Protein AF-A0A8J8GE44-F1 (afdb_monomer_lite)

Structure (mmCIF, N/CA/C/O backbone):
data_AF-A0A8J8GE44-F1
#
_entry.id   AF-A0A8J8GE44-F1
#
loop_
_atom_site.group_PDB
_atom_site.id
_atom_site.type_symbol
_atom_site.label_atom_id
_atom_site.label_alt_id
_atom_site.label_comp_id
_atom_site.label_asym_id
_atom_site.label_entity_id
_atom_site.label_seq_id
_atom_site.pdbx_PDB_ins_code
_atom_site.Cartn_x
_atom_site.Cartn_y
_atom_site.Cartn_z
_atom_site.occupancy
_atom_site.B_iso_or_equiv
_atom_site.auth_seq_id
_atom_site.auth_comp_id
_atom_site.auth_asym_id
_atom_site.auth_atom_id
_atom_site.pdbx_PDB_model_num
ATOM 1 N N . MET A 1 1 ? 0.182 4.815 21.562 1.00 63.81 1 MET A N 1
ATOM 2 C CA . MET A 1 1 ? 1.065 5.202 20.433 1.00 63.81 1 MET A CA 1
ATOM 3 C C . MET A 1 1 ? 0.444 6.367 19.688 1.00 63.81 1 MET A C 1
ATOM 5 O O . MET A 1 1 ? -0.740 6.289 19.372 1.00 63.81 1 MET A O 1
ATOM 9 N N . LYS A 1 2 ? 1.219 7.425 19.415 1.00 82.94 2 LYS A N 1
ATOM 10 C CA . LYS A 1 2 ? 0.780 8.532 18.551 1.00 82.94 2 LYS A CA 1
ATOM 11 C C . LYS A 1 2 ? 0.403 7.980 17.169 1.00 82.94 2 LYS A C 1
ATOM 13 O O . LYS A 1 2 ? 1.061 7.057 16.689 1.00 82.94 2 LYS A O 1
ATOM 18 N N . LEU A 1 3 ? -0.646 8.527 16.552 1.00 78.12 3 LEU A N 1
ATOM 19 C CA . LEU A 1 3 ? -1.188 8.074 15.262 1.00 78.12 3 LEU A CA 1
ATOM 20 C C . LEU A 1 3 ? -0.104 7.986 14.172 1.00 78.12 3 LEU A C 1
ATOM 22 O O . LEU A 1 3 ? -0.055 6.998 13.447 1.00 78.12 3 LEU A O 1
ATOM 26 N N . CYS A 1 4 ? 0.841 8.931 14.158 1.00 76.50 4 CYS A N 1
ATOM 27 C CA . CYS A 1 4 ? 1.982 8.929 13.239 1.00 76.50 4 CYS A CA 1
ATOM 28 C C . CYS A 1 4 ? 2.875 7.686 13.369 1.00 76.50 4 CYS A C 1
ATOM 30 O O . CYS A 1 4 ? 3.320 7.156 12.361 1.00 76.50 4 CYS A O 1
ATOM 32 N N . ILE A 1 5 ? 3.105 7.183 14.589 1.00 84.19 5 ILE A N 1
ATOM 33 C CA . ILE A 1 5 ? 3.944 5.992 14.807 1.00 84.19 5 ILE A CA 1
ATOM 34 C C . ILE A 1 5 ? 3.240 4.755 14.244 1.00 84.19 5 ILE A C 1
ATOM 36 O O . ILE A 1 5 ? 3.888 3.915 13.635 1.00 84.19 5 ILE A O 1
ATOM 40 N N . LYS A 1 6 ? 1.913 4.652 14.417 1.00 82.38 6 LYS A N 1
ATOM 41 C CA . LYS A 1 6 ? 1.130 3.537 13.862 1.00 82.38 6 LYS A CA 1
ATOM 42 C C . LYS A 1 6 ? 1.183 3.527 12.334 1.00 82.38 6 LYS A C 1
ATOM 44 O O . LYS A 1 6 ? 1.395 2.465 11.766 1.00 82.38 6 LYS A O 1
ATOM 49 N N . LEU A 1 7 ? 1.011 4.691 11.701 1.00 80.88 7 LEU A N 1
ATOM 50 C CA . LEU A 1 7 ? 1.100 4.829 10.245 1.00 80.88 7 LEU A CA 1
ATOM 51 C C . LEU A 1 7 ? 2.496 4.463 9.737 1.00 80.88 7 LEU A C 1
ATOM 53 O O . LEU A 1 7 ? 2.613 3.628 8.856 1.00 80.88 7 LEU A O 1
ATOM 57 N N . PHE A 1 8 ? 3.545 5.009 10.355 1.00 80.75 8 PHE A N 1
ATOM 58 C CA . PHE A 1 8 ? 4.927 4.737 9.960 1.00 80.75 8 PHE A CA 1
ATOM 59 C C . PHE A 1 8 ? 5.273 3.242 10.014 1.00 80.75 8 PHE A C 1
ATOM 61 O O . PHE A 1 8 ? 5.846 2.701 9.074 1.00 80.75 8 PHE A O 1
ATOM 68 N N . LEU A 1 9 ? 4.875 2.558 11.092 1.00 85.00 9 LEU A N 1
ATOM 69 C CA . LEU A 1 9 ? 5.103 1.120 11.248 1.00 85.00 9 LEU A CA 1
ATOM 70 C C . LEU A 1 9 ? 4.338 0.300 10.199 1.00 85.00 9 LEU A C 1
ATOM 72 O O . LEU A 1 9 ? 4.895 -0.646 9.654 1.00 85.00 9 LEU A O 1
ATOM 76 N N . LEU A 1 10 ? 3.093 0.683 9.891 1.00 83.44 10 LEU A N 1
ATOM 77 C CA . LEU A 1 10 ? 2.293 0.047 8.839 1.00 83.44 10 LEU A CA 1
ATOM 78 C C . LEU A 1 10 ? 2.943 0.206 7.463 1.00 83.44 10 LEU A C 1
ATOM 80 O O . LEU A 1 10 ? 3.089 -0.772 6.743 1.00 83.44 10 LEU A O 1
ATOM 84 N N . THR A 1 11 ? 3.380 1.420 7.124 1.00 79.12 11 THR A N 1
ATOM 85 C CA . THR A 1 11 ? 4.001 1.704 5.828 1.00 79.12 11 THR A CA 1
ATOM 86 C C . THR A 1 11 ? 5.300 0.914 5.640 1.00 79.12 11 THR A C 1
ATOM 88 O O . THR A 1 11 ? 5.562 0.421 4.547 1.00 79.12 11 THR A O 1
ATOM 91 N N . ILE A 1 12 ? 6.101 0.741 6.701 1.00 82.88 12 ILE A N 1
ATOM 92 C CA . ILE A 1 12 ? 7.301 -0.112 6.659 1.00 82.88 12 ILE A CA 1
ATOM 93 C C . ILE A 1 12 ? 6.931 -1.575 6.408 1.00 82.88 12 ILE A C 1
ATOM 95 O O . ILE A 1 12 ? 7.580 -2.238 5.603 1.00 82.88 12 ILE A O 1
ATOM 99 N N . ILE A 1 13 ? 5.903 -2.087 7.090 1.00 85.19 13 ILE A N 1
ATOM 100 C CA . ILE A 1 13 ? 5.452 -3.472 6.909 1.00 85.19 13 ILE A CA 1
ATOM 101 C C . ILE A 1 13 ? 4.972 -3.694 5.473 1.00 85.19 13 ILE A C 1
ATOM 103 O O . ILE A 1 13 ? 5.411 -4.652 4.839 1.00 85.19 13 ILE A O 1
ATOM 107 N N . ASP A 1 14 ? 4.138 -2.794 4.947 1.00 80.31 14 ASP A N 1
ATOM 108 C CA . ASP A 1 14 ? 3.664 -2.859 3.562 1.00 80.31 14 ASP A CA 1
ATOM 109 C C . ASP A 1 14 ? 4.837 -2.874 2.582 1.00 80.31 14 ASP A C 1
ATOM 111 O O . ASP A 1 14 ? 4.891 -3.724 1.696 1.00 80.31 14 ASP A O 1
ATOM 115 N N . PHE A 1 15 ? 5.822 -1.994 2.784 1.00 79.44 15 PHE A N 1
ATOM 116 C CA . PHE A 1 15 ? 7.021 -1.943 1.954 1.00 79.44 15 PHE A CA 1
ATOM 117 C C . PHE A 1 15 ? 7.795 -3.268 1.963 1.00 79.44 15 PHE A C 1
ATOM 119 O O . PHE A 1 15 ? 8.182 -3.752 0.904 1.00 79.44 15 PHE A O 1
ATOM 126 N N . ILE A 1 16 ? 7.997 -3.881 3.136 1.00 83.75 16 ILE A N 1
ATOM 127 C CA . ILE A 1 16 ? 8.715 -5.160 3.257 1.00 83.75 16 ILE A CA 1
ATOM 128 C C . ILE A 1 16 ? 7.964 -6.279 2.530 1.00 83.75 16 ILE A C 1
ATOM 130 O O . ILE A 1 16 ? 8.583 -7.034 1.783 1.00 83.75 16 ILE A O 1
ATOM 134 N N . ILE A 1 17 ? 6.646 -6.383 2.731 1.00 81.81 17 ILE A N 1
ATOM 135 C CA . ILE A 1 17 ? 5.812 -7.414 2.093 1.00 81.81 17 ILE A CA 1
ATOM 136 C C . ILE A 1 17 ? 5.870 -7.269 0.575 1.00 81.81 17 ILE A C 1
ATOM 1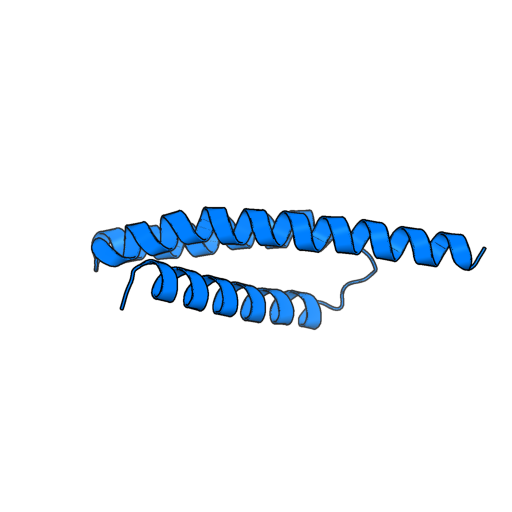38 O O . ILE A 1 17 ? 6.108 -8.242 -0.137 1.00 81.81 17 ILE A O 1
ATOM 142 N N . ILE A 1 18 ? 5.691 -6.045 0.083 1.00 75.56 18 ILE A N 1
ATOM 143 C CA . ILE A 1 18 ? 5.715 -5.745 -1.343 1.00 75.56 18 ILE A CA 1
ATOM 144 C C . ILE A 1 18 ? 7.091 -6.029 -1.946 1.00 75.56 18 ILE A C 1
ATOM 146 O O . ILE A 1 18 ? 7.182 -6.664 -2.993 1.00 75.56 18 ILE A O 1
ATOM 150 N N . TRP A 1 19 ? 8.161 -5.589 -1.285 1.00 75.50 19 TRP A N 1
ATOM 151 C CA . TRP A 1 19 ? 9.528 -5.850 -1.724 1.00 75.50 19 TRP A CA 1
ATOM 152 C C . TRP A 1 19 ? 9.793 -7.349 -1.866 1.00 75.50 19 TRP A C 1
ATOM 154 O O . TRP A 1 19 ? 10.371 -7.790 -2.858 1.00 75.50 19 TRP A O 1
ATOM 164 N N . 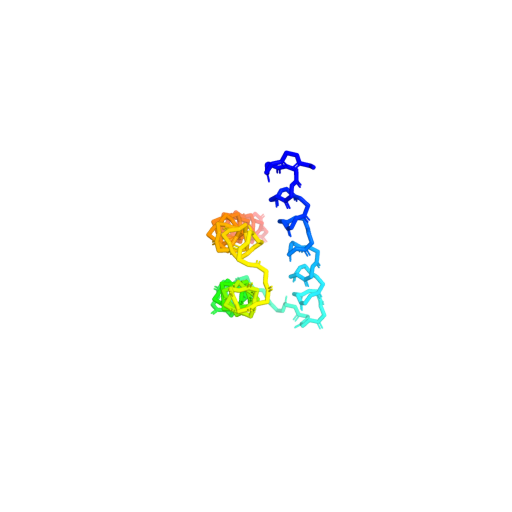PHE A 1 20 ? 9.342 -8.140 -0.889 1.00 78.00 20 PHE A N 1
ATOM 165 C CA . PHE A 1 20 ? 9.490 -9.590 -0.918 1.00 78.00 20 PHE A CA 1
ATOM 166 C C . PHE A 1 20 ? 8.691 -10.215 -2.065 1.00 78.00 20 PHE A C 1
ATOM 168 O O . PHE A 1 20 ? 9.240 -11.015 -2.817 1.00 78.00 20 PHE A O 1
ATOM 175 N N . LEU A 1 21 ? 7.440 -9.779 -2.256 1.00 74.00 21 LEU A N 1
ATOM 176 C CA . LEU A 1 21 ? 6.577 -10.229 -3.349 1.00 74.00 21 LEU A CA 1
ATOM 177 C C . LEU A 1 21 ? 7.209 -9.942 -4.718 1.00 74.00 21 LEU A C 1
ATOM 179 O O . LEU A 1 21 ? 7.232 -10.808 -5.585 1.00 74.00 21 LEU A O 1
ATOM 183 N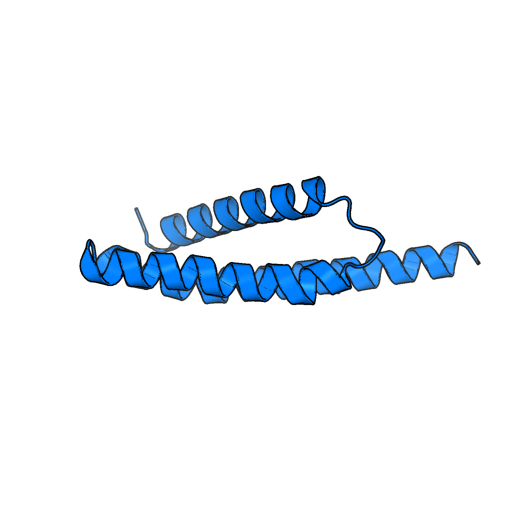 N . VAL A 1 22 ? 7.744 -8.736 -4.916 1.00 69.75 22 VAL A N 1
ATOM 184 C CA . VAL A 1 22 ? 8.414 -8.353 -6.167 1.00 69.75 22 VAL A CA 1
ATOM 185 C C . VAL A 1 22 ? 9.667 -9.193 -6.387 1.00 69.75 22 VAL A C 1
ATOM 187 O O . VAL A 1 22 ? 9.876 -9.684 -7.489 1.00 69.75 22 VAL A O 1
ATOM 190 N N . LYS A 1 23 ? 10.478 -9.398 -5.344 1.00 70.25 23 LYS A N 1
ATOM 191 C CA . LYS A 1 23 ? 11.709 -10.191 -5.424 1.00 70.25 23 LYS A CA 1
ATOM 192 C C . LYS A 1 23 ? 11.446 -11.663 -5.760 1.00 70.25 23 LYS A C 1
ATOM 194 O O . LYS A 1 23 ? 12.246 -12.268 -6.462 1.00 70.25 23 LYS A O 1
ATOM 199 N N . GLU A 1 24 ? 10.369 -12.242 -5.237 1.00 71.00 24 GLU A N 1
ATOM 200 C CA . GLU A 1 24 ? 10.028 -13.654 -5.447 1.00 71.00 24 GLU A CA 1
ATOM 201 C C . GLU A 1 24 ? 9.486 -13.933 -6.856 1.00 71.00 24 GLU A C 1
ATOM 203 O O . GLU A 1 24 ? 9.674 -15.028 -7.375 1.00 71.00 24 GLU A O 1
ATOM 208 N N . ASN A 1 25 ? 8.874 -12.938 -7.505 1.00 64.88 25 ASN A N 1
ATOM 209 C CA . ASN A 1 25 ? 8.312 -13.080 -8.851 1.00 64.88 25 ASN A CA 1
ATOM 210 C C . ASN A 1 25 ? 9.333 -12.871 -9.992 1.00 64.88 25 ASN A C 1
ATOM 212 O O . ASN A 1 25 ? 8.897 -12.708 -11.125 1.00 64.88 25 ASN A O 1
ATOM 216 N N . ASP A 1 26 ? 10.642 -12.874 -9.697 1.00 58.28 26 ASP A N 1
ATOM 217 C CA . ASP A 1 26 ? 11.767 -12.702 -10.639 1.00 58.28 26 ASP A CA 1
ATOM 218 C C . ASP A 1 26 ? 11.471 -11.651 -11.726 1.00 58.28 26 ASP A C 1
ATOM 220 O O . ASP A 1 26 ? 11.077 -11.986 -12.847 1.00 58.28 26 ASP A O 1
ATOM 224 N N . PRO A 1 27 ? 11.542 -10.353 -11.379 1.00 52.72 27 PRO A N 1
ATOM 225 C CA . PRO A 1 27 ? 11.089 -9.308 -12.267 1.00 52.72 27 PRO A CA 1
ATOM 226 C C . PRO A 1 27 ? 12.075 -9.193 -13.431 1.00 52.72 27 PRO A C 1
ATOM 228 O O . PRO A 1 27 ? 13.054 -8.450 -13.370 1.00 52.72 27 PRO A O 1
ATOM 231 N N . ASP A 1 28 ? 11.748 -9.861 -14.538 1.00 55.75 28 ASP A N 1
ATOM 232 C CA . ASP A 1 28 ? 12.050 -9.367 -15.883 1.00 55.75 28 ASP A CA 1
ATOM 233 C C . ASP A 1 28 ? 11.801 -7.842 -15.884 1.00 55.75 28 ASP A C 1
ATOM 235 O O . ASP A 1 28 ? 10.886 -7.399 -15.174 1.00 55.75 28 ASP A O 1
ATOM 239 N N . PRO A 1 29 ? 12.544 -7.009 -16.644 1.00 53.75 29 PRO A N 1
ATOM 240 C CA . PRO A 1 29 ? 12.708 -5.553 -16.434 1.00 53.75 29 PRO A CA 1
ATOM 241 C C . PRO A 1 29 ? 11.428 -4.690 -16.505 1.00 53.75 29 PRO A C 1
ATOM 243 O O . PRO A 1 29 ? 11.453 -3.463 -16.474 1.00 53.75 29 PRO A O 1
ATOM 246 N N . SER A 1 30 ? 10.270 -5.317 -16.536 1.00 56.53 30 SER A N 1
ATOM 247 C CA . SER A 1 30 ? 8.953 -4.819 -16.198 1.00 56.53 30 SER A CA 1
ATOM 248 C C . SER A 1 30 ? 8.802 -4.291 -14.756 1.00 56.53 30 SER A C 1
ATOM 250 O O . SER A 1 30 ? 7.896 -4.659 -14.011 1.00 56.53 30 SER A O 1
ATOM 252 N N . VAL A 1 31 ? 9.550 -3.239 -14.422 1.00 59.03 31 VAL A N 1
ATOM 253 C CA . VAL A 1 31 ? 9.127 -2.241 -13.420 1.00 59.03 31 VAL A CA 1
ATOM 254 C C . VAL A 1 31 ? 7.674 -1.771 -13.703 1.00 59.03 31 VAL A C 1
ATOM 256 O O . VAL A 1 31 ? 6.921 -1.434 -12.791 1.00 59.03 31 VAL A O 1
ATOM 259 N N . SER A 1 32 ? 7.231 -1.877 -14.966 1.00 61.09 32 SER A N 1
ATOM 260 C CA . SER A 1 32 ? 5.837 -1.738 -15.415 1.00 61.09 32 SER A CA 1
ATOM 261 C C . SER A 1 32 ? 4.846 -2.764 -14.839 1.00 61.09 32 SER A C 1
ATOM 263 O O . SER A 1 32 ? 3.728 -2.380 -14.503 1.00 61.09 32 SER A O 1
ATOM 265 N N . ILE A 1 33 ? 5.205 -4.047 -14.692 1.00 64.69 33 ILE A N 1
ATOM 266 C CA . ILE A 1 33 ? 4.295 -5.069 -14.133 1.00 64.69 33 ILE A CA 1
ATOM 267 C C . ILE A 1 33 ? 4.042 -4.800 -12.653 1.00 64.69 33 ILE A C 1
ATOM 269 O O . ILE A 1 33 ? 2.905 -4.890 -12.186 1.00 64.69 33 ILE A O 1
ATOM 273 N N . ALA A 1 34 ? 5.074 -4.373 -11.929 1.00 65.19 34 ALA A N 1
ATOM 274 C CA . ALA A 1 34 ? 4.915 -3.977 -10.543 1.00 65.19 34 ALA A CA 1
ATOM 275 C C . ALA A 1 34 ? 4.018 -2.730 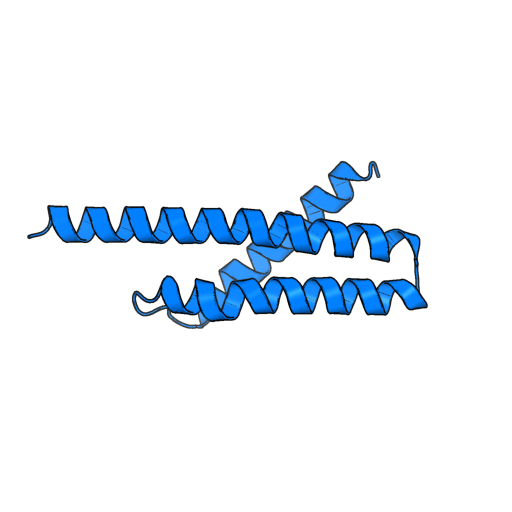-10.397 1.00 65.19 34 ALA A C 1
ATOM 277 O O . ALA A 1 34 ? 3.135 -2.701 -9.543 1.00 65.19 34 ALA A O 1
ATOM 278 N N . LEU A 1 35 ? 4.135 -1.741 -11.285 1.00 68.38 35 LEU A N 1
ATOM 279 C CA . LEU A 1 35 ? 3.227 -0.585 -11.312 1.00 68.38 35 LEU A CA 1
ATOM 280 C C . LEU A 1 35 ? 1.762 -0.978 -11.571 1.00 68.38 35 LEU A C 1
ATOM 282 O O . LEU A 1 35 ? 0.860 -0.451 -10.923 1.00 68.38 35 LEU A O 1
ATOM 286 N N . VAL A 1 36 ? 1.522 -1.916 -12.490 1.00 71.75 36 VAL A N 1
ATOM 287 C CA . VAL A 1 36 ? 0.167 -2.313 -12.908 1.00 71.75 36 VAL A CA 1
ATOM 288 C C . VAL A 1 36 ? -0.494 -3.288 -11.932 1.00 71.75 36 VAL A C 1
ATOM 290 O O . VAL A 1 36 ? -1.714 -3.274 -11.808 1.00 71.75 36 VAL A O 1
ATOM 293 N N . ILE A 1 37 ? 0.274 -4.121 -11.224 1.00 74.12 37 ILE A N 1
ATOM 294 C CA . ILE A 1 37 ? -0.275 -5.169 -10.348 1.00 74.12 37 ILE A CA 1
ATOM 295 C C . ILE A 1 37 ? -0.092 -4.820 -8.871 1.00 74.12 37 ILE A C 1
ATOM 297 O O . ILE A 1 37 ? -1.041 -4.888 -8.090 1.00 74.12 37 ILE A O 1
ATOM 301 N N . VAL A 1 38 ? 1.110 -4.415 -8.467 1.00 75.12 38 VAL A N 1
ATOM 302 C CA . VAL A 1 38 ? 1.475 -4.290 -7.049 1.00 75.12 38 VAL A CA 1
ATOM 303 C C . VAL A 1 38 ? 0.851 -3.046 -6.424 1.00 75.12 38 VAL A C 1
ATOM 305 O O . VAL A 1 38 ? 0.347 -3.119 -5.304 1.00 75.12 38 VAL A O 1
ATOM 308 N N . ILE A 1 39 ? 0.808 -1.920 -7.140 1.00 77.19 39 ILE A N 1
ATOM 309 C CA . ILE A 1 39 ? 0.163 -0.689 -6.654 1.00 77.19 39 ILE A CA 1
ATOM 310 C C . ILE A 1 39 ? -1.342 -0.899 -6.391 1.00 77.19 39 ILE A C 1
ATOM 312 O O . ILE A 1 39 ? -1.775 -0.673 -5.256 1.00 77.19 39 ILE A O 1
ATOM 316 N N . PRO A 1 40 ? -2.158 -1.371 -7.357 1.00 80.81 40 PRO A N 1
ATOM 317 C CA . PRO A 1 40 ? -3.572 -1.628 -7.089 1.00 80.81 40 PRO A CA 1
ATOM 318 C C . PRO A 1 40 ? -3.794 -2.746 -6.064 1.00 80.81 40 PRO A C 1
ATOM 320 O O . PRO A 1 40 ? -4.692 -2.618 -5.232 1.00 80.81 40 PRO A O 1
ATOM 323 N N . ALA A 1 41 ? -2.961 -3.794 -6.038 1.00 81.12 41 ALA A N 1
ATOM 324 C CA . ALA A 1 41 ? -3.039 -4.820 -4.995 1.00 81.12 41 ALA A CA 1
ATOM 325 C C . ALA A 1 41 ? -2.808 -4.232 -3.592 1.00 81.12 41 ALA A C 1
ATOM 327 O O . ALA A 1 41 ? -3.546 -4.553 -2.661 1.00 81.12 41 ALA A O 1
ATOM 328 N N . THR A 1 42 ? -1.850 -3.313 -3.446 1.00 78.81 42 THR A N 1
ATOM 329 C CA . THR A 1 42 ? -1.545 -2.637 -2.174 1.00 78.81 42 THR A CA 1
ATOM 330 C C . THR A 1 42 ? -2.739 -1.831 -1.660 1.00 78.81 42 THR A C 1
ATOM 332 O O . THR A 1 42 ? -3.060 -1.901 -0.472 1.00 78.81 42 THR A O 1
ATOM 335 N N . ILE A 1 43 ? -3.437 -1.111 -2.549 1.00 83.50 43 ILE A N 1
ATOM 336 C CA . ILE A 1 43 ? -4.677 -0.393 -2.212 1.00 83.50 43 ILE A CA 1
ATOM 337 C C . ILE A 1 43 ? -5.752 -1.377 -1.747 1.00 83.50 43 ILE A C 1
ATOM 339 O O . ILE A 1 43 ? -6.357 -1.188 -0.692 1.00 83.50 43 ILE A O 1
ATOM 343 N N . LEU A 1 44 ? -6.001 -2.429 -2.531 1.00 85.75 44 LEU A N 1
ATOM 344 C CA . LEU A 1 44 ? -7.082 -3.378 -2.269 1.00 85.75 44 LEU A CA 1
ATOM 345 C C . LEU A 1 44 ? -6.875 -4.142 -0.961 1.00 85.75 44 LEU A C 1
ATOM 347 O O . LEU A 1 44 ? -7.824 -4.300 -0.196 1.00 85.75 44 LEU A O 1
ATOM 351 N N . ILE A 1 45 ? -5.645 -4.570 -0.669 1.00 84.44 45 ILE A N 1
ATOM 352 C CA . ILE A 1 45 ? -5.312 -5.277 0.572 1.00 84.44 45 ILE A CA 1
ATOM 353 C C . ILE A 1 45 ? -5.492 -4.346 1.774 1.00 84.44 45 ILE A C 1
ATOM 355 O O . ILE A 1 45 ? -6.200 -4.698 2.719 1.00 84.44 45 ILE A O 1
ATOM 359 N N . ASN A 1 46 ? -4.926 -3.135 1.732 1.00 84.25 46 ASN A N 1
ATOM 360 C CA . ASN A 1 46 ? -5.054 -2.184 2.836 1.00 84.25 46 ASN A CA 1
ATOM 361 C C . ASN A 1 46 ? -6.508 -1.747 3.070 1.00 84.25 46 ASN A C 1
ATOM 363 O O . ASN A 1 46 ? -6.938 -1.652 4.222 1.00 84.25 46 ASN A O 1
ATOM 367 N N . LEU A 1 47 ? -7.294 -1.531 2.009 1.00 85.75 47 LEU A N 1
ATOM 368 C CA . LEU A 1 47 ? -8.727 -1.239 2.122 1.00 85.75 47 LEU A CA 1
ATOM 369 C C . LEU A 1 47 ? -9.533 -2.445 2.611 1.00 85.75 47 LEU A C 1
ATOM 371 O O . LEU A 1 47 ? -10.439 -2.269 3.423 1.00 85.75 47 LEU A O 1
ATOM 375 N N . GLY A 1 48 ? -9.197 -3.662 2.182 1.00 86.62 48 GLY A N 1
ATOM 376 C CA . GLY A 1 48 ? -9.815 -4.892 2.675 1.00 86.62 48 GLY A CA 1
ATOM 377 C C . GLY A 1 48 ? -9.598 -5.074 4.178 1.00 86.62 48 GLY A C 1
ATOM 378 O O . GLY A 1 48 ? -10.548 -5.330 4.920 1.00 86.62 48 GLY A O 1
ATOM 379 N N . ILE A 1 49 ? -8.373 -4.836 4.655 1.00 83.94 49 ILE A N 1
ATOM 380 C CA . ILE A 1 49 ? -8.050 -4.849 6.087 1.00 83.94 49 ILE A CA 1
ATOM 381 C C . ILE A 1 49 ? -8.759 -3.699 6.814 1.00 83.94 49 ILE A C 1
ATOM 383 O O . ILE A 1 49 ? -9.323 -3.911 7.889 1.00 83.94 49 ILE A O 1
ATOM 387 N N . ALA A 1 50 ? -8.801 -2.494 6.234 1.00 85.94 50 ALA A N 1
ATOM 388 C CA . ALA A 1 50 ? -9.531 -1.361 6.803 1.00 85.94 50 ALA A CA 1
ATOM 389 C C . ALA A 1 50 ? -11.029 -1.662 6.963 1.00 85.94 50 ALA A C 1
ATOM 391 O O . ALA A 1 50 ? -11.618 -1.299 7.986 1.00 85.94 50 ALA A O 1
ATOM 392 N N . LEU A 1 51 ? -11.632 -2.338 5.982 1.00 86.50 51 LEU A N 1
ATOM 393 C CA . LEU A 1 51 ? -13.029 -2.758 5.996 1.00 86.50 51 LEU A CA 1
ATOM 394 C C . LEU A 1 51 ? -13.269 -3.845 7.048 1.00 86.50 51 LEU A C 1
ATOM 396 O O . LEU A 1 51 ? -14.189 -3.718 7.849 1.00 86.50 51 LEU A O 1
ATOM 400 N N . ALA A 1 52 ? -12.412 -4.865 7.127 1.00 85.19 52 ALA A N 1
ATOM 401 C CA . ALA A 1 52 ? -12.494 -5.880 8.179 1.00 85.19 52 ALA A CA 1
ATOM 402 C C . ALA A 1 52 ? -12.382 -5.249 9.581 1.00 85.19 52 ALA A C 1
ATOM 404 O O . ALA A 1 52 ? -13.191 -5.509 10.473 1.00 85.19 52 ALA A O 1
ATOM 405 N N . LEU A 1 53 ? -11.428 -4.331 9.763 1.00 83.50 53 LEU A N 1
ATOM 406 C CA . LEU A 1 53 ? -11.255 -3.586 11.007 1.00 83.50 53 LEU A CA 1
ATOM 407 C C . LEU A 1 53 ? -12.413 -2.631 11.296 1.00 83.50 53 LEU A C 1
ATOM 409 O O . LEU A 1 53 ? -12.638 -2.318 12.460 1.00 83.50 53 LEU A O 1
ATOM 413 N N . TYR A 1 54 ? -13.172 -2.181 10.296 1.00 85.31 54 TYR A N 1
ATOM 414 C CA . TYR A 1 54 ? -14.354 -1.352 10.529 1.00 85.31 54 TYR A CA 1
ATOM 415 C C . TYR A 1 54 ? -15.407 -2.095 11.359 1.00 85.31 54 TYR A C 1
ATOM 417 O O . TYR A 1 54 ? -16.017 -1.497 12.245 1.00 85.31 54 TYR A O 1
ATOM 425 N N . PHE A 1 55 ? -15.582 -3.397 11.117 1.00 85.31 55 PHE A N 1
ATOM 426 C CA . PHE A 1 55 ? -16.549 -4.224 11.841 1.00 85.31 55 PHE A CA 1
ATOM 427 C C . PHE A 1 55 ? -16.037 -4.714 13.203 1.00 85.31 55 PHE A C 1
ATOM 429 O O . PHE A 1 55 ? -16.843 -4.954 14.096 1.00 85.31 55 PHE A O 1
ATOM 436 N N . ILE A 1 56 ? -14.716 -4.821 13.390 1.00 85.88 56 ILE A N 1
ATOM 437 C CA . ILE A 1 56 ? -14.116 -5.378 14.617 1.00 85.88 56 ILE A CA 1
ATOM 438 C C . ILE A 1 56 ? -13.591 -4.276 15.555 1.00 85.88 56 ILE A C 1
ATOM 440 O O . ILE A 1 56 ? -13.883 -4.277 16.749 1.00 85.88 56 ILE A O 1
ATOM 444 N N . LYS A 1 57 ? -12.799 -3.323 15.038 1.00 78.62 57 LYS A N 1
ATOM 445 C CA . LYS A 1 57 ? -12.175 -2.218 15.794 1.00 78.62 57 LYS A CA 1
ATOM 446 C C . LYS A 1 57 ? -12.057 -0.937 14.955 1.00 78.62 57 LYS A C 1
ATOM 448 O O . LYS A 1 57 ? -10.993 -0.622 14.411 1.00 78.62 57 LYS A O 1
ATOM 453 N N . LYS A 1 58 ? -13.139 -0.145 14.936 1.00 78.38 58 LYS A N 1
ATOM 454 C CA . LYS A 1 58 ? -13.281 1.114 14.169 1.00 78.38 58 LYS A CA 1
ATOM 455 C C . LYS A 1 58 ? -12.103 2.088 14.271 1.00 78.38 58 LYS A C 1
ATOM 457 O O . LYS A 1 58 ? -11.813 2.787 13.303 1.00 78.38 58 LYS A O 1
ATOM 462 N N . GLU A 1 59 ? -11.419 2.147 15.411 1.00 79.81 59 GLU A N 1
ATOM 463 C CA . GLU A 1 59 ? -10.271 3.042 15.603 1.00 79.81 59 GLU A CA 1
ATOM 464 C C . GLU A 1 59 ? -9.101 2.741 14.656 1.00 79.81 59 GLU A C 1
ATOM 466 O O . GLU A 1 59 ? -8.439 3.665 14.187 1.00 79.81 59 GLU A O 1
ATOM 471 N N . TYR A 1 60 ? -8.856 1.466 14.342 1.00 79.31 60 TYR A N 1
ATOM 472 C CA . TYR A 1 60 ? -7.765 1.061 13.451 1.00 79.31 60 TYR A CA 1
ATOM 473 C C . TYR A 1 60 ? -8.168 1.097 11.978 1.00 79.31 60 TYR A C 1
ATOM 475 O O . TYR A 1 60 ? -7.306 1.288 11.125 1.00 79.31 60 TYR A O 1
ATOM 483 N N . SER A 1 61 ? -9.466 0.999 11.679 1.00 83.12 61 SER A N 1
ATOM 484 C CA . SER A 1 61 ? -9.996 1.117 10.315 1.00 83.12 61 SER A CA 1
ATOM 485 C C . SER A 1 61 ? -9.571 2.431 9.652 1.00 83.12 61 SER A C 1
ATOM 487 O O . SER A 1 61 ? -9.044 2.425 8.543 1.00 83.12 61 SER A O 1
ATOM 489 N N . LYS A 1 62 ? -9.682 3.558 10.374 1.00 84.00 62 LYS A N 1
ATOM 490 C CA . LYS A 1 62 ? -9.231 4.868 9.872 1.00 84.00 62 LYS A CA 1
ATOM 491 C C . LYS A 1 62 ? -7.724 4.908 9.608 1.00 84.00 6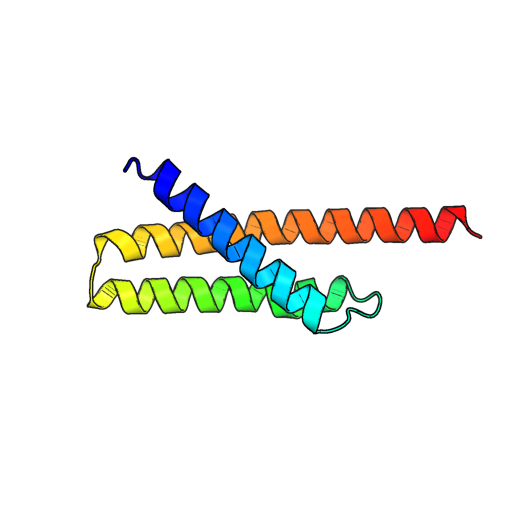2 LYS A C 1
ATOM 493 O O . LYS A 1 62 ? -7.296 5.531 8.645 1.00 84.00 62 LYS A O 1
ATOM 498 N N . VAL A 1 63 ? -6.929 4.247 10.451 1.00 85.50 63 VAL A N 1
ATOM 499 C CA . VAL A 1 63 ? -5.466 4.192 10.302 1.00 85.50 63 VAL A CA 1
ATOM 500 C C . VAL A 1 63 ? -5.089 3.418 9.039 1.00 85.50 63 VAL A C 1
ATOM 502 O O . VAL A 1 63 ? -4.294 3.920 8.256 1.00 85.50 63 VAL A O 1
ATOM 505 N N . PHE A 1 64 ? -5.700 2.255 8.796 1.00 82.69 64 PHE A N 1
ATOM 506 C CA . PHE A 1 64 ? -5.461 1.463 7.583 1.00 82.69 64 PHE A CA 1
ATOM 507 C C . PHE A 1 64 ? -5.970 2.152 6.313 1.00 82.69 64 PHE A C 1
ATOM 509 O O . PHE A 1 64 ? -5.287 2.132 5.294 1.00 82.69 64 PHE A O 1
ATOM 516 N N . ALA A 1 65 ? -7.122 2.826 6.377 1.00 84.19 65 ALA A N 1
ATOM 517 C CA . ALA A 1 65 ? -7.638 3.592 5.247 1.00 84.19 65 ALA A CA 1
ATOM 518 C C . ALA A 1 65 ? -6.687 4.732 4.850 1.00 84.19 65 ALA A C 1
ATOM 520 O O . ALA A 1 65 ? -6.379 4.890 3.676 1.00 84.19 65 ALA A O 1
ATOM 521 N N . ILE A 1 66 ? -6.170 5.498 5.818 1.00 87.12 66 ILE A N 1
ATOM 522 C CA . ILE A 1 66 ? -5.182 6.556 5.549 1.00 87.12 66 ILE A CA 1
ATOM 523 C C . ILE A 1 66 ? -3.862 5.949 5.055 1.00 87.12 66 ILE A C 1
ATOM 525 O O . ILE A 1 66 ? -3.276 6.453 4.096 1.00 87.12 66 ILE A O 1
ATOM 529 N N . ASN A 1 67 ? -3.413 4.851 5.671 1.00 87.12 67 ASN A N 1
ATOM 530 C CA . ASN A 1 67 ? -2.194 4.158 5.264 1.00 87.12 67 ASN A CA 1
ATOM 531 C C . ASN A 1 67 ? -2.267 3.660 3.814 1.00 87.12 67 ASN A C 1
ATOM 533 O O . ASN A 1 67 ? -1.293 3.822 3.093 1.00 87.12 67 ASN A O 1
ATOM 537 N N . SER A 1 68 ? -3.422 3.161 3.359 1.00 85.50 68 SER A N 1
ATOM 538 C CA . SER A 1 68 ? -3.655 2.770 1.960 1.00 85.50 68 SER A CA 1
ATOM 539 C C . SER A 1 68 ? -3.231 3.865 0.979 1.00 85.50 68 SER A C 1
ATOM 541 O O . SER A 1 68 ? -2.500 3.601 0.026 1.00 85.50 68 SER A O 1
ATOM 543 N N . PHE A 1 69 ? -3.665 5.109 1.207 1.00 87.31 69 PHE A N 1
ATOM 544 C CA . PHE A 1 69 ? -3.320 6.229 0.329 1.00 87.31 69 PHE A CA 1
ATOM 545 C C . PHE A 1 69 ? -1.831 6.572 0.400 1.00 87.31 69 PHE A C 1
ATOM 547 O O . PHE A 1 69 ? -1.192 6.745 -0.634 1.00 87.31 69 PHE A O 1
ATOM 554 N N . ILE A 1 70 ? -1.267 6.631 1.609 1.00 86.00 70 ILE A N 1
ATOM 555 C CA . ILE A 1 70 ? 0.147 6.974 1.817 1.00 86.00 70 ILE A CA 1
ATOM 556 C C . ILE A 1 70 ? 1.063 5.925 1.175 1.00 86.00 70 ILE A C 1
ATOM 558 O O . ILE A 1 70 ? 1.964 6.284 0.418 1.00 86.00 70 ILE A O 1
ATOM 562 N N . ALA A 1 71 ? 0.806 4.640 1.426 1.00 83.56 71 ALA A N 1
ATOM 563 C CA . ALA A 1 71 ? 1.574 3.529 0.875 1.00 83.56 71 ALA A CA 1
ATOM 564 C C . ALA A 1 71 ? 1.536 3.532 -0.658 1.00 83.56 71 ALA A C 1
ATOM 566 O O . ALA A 1 71 ? 2.571 3.382 -1.298 1.00 83.56 71 ALA A O 1
ATOM 567 N N . THR A 1 72 ? 0.369 3.801 -1.249 1.00 84.94 72 THR A N 1
ATOM 568 C CA . THR A 1 72 ? 0.204 3.918 -2.708 1.00 84.94 72 THR A CA 1
ATOM 569 C C . THR A 1 72 ? 1.051 5.038 -3.297 1.00 84.94 72 THR A C 1
ATOM 571 O O . THR A 1 72 ? 1.728 4.829 -4.299 1.00 84.94 72 THR A O 1
ATOM 574 N N . ILE A 1 73 ? 1.029 6.226 -2.685 1.00 86.75 73 ILE A N 1
ATOM 575 C CA . ILE A 1 73 ? 1.795 7.382 -3.167 1.00 86.75 73 ILE A CA 1
ATOM 576 C C . ILE A 1 73 ? 3.296 7.083 -3.102 1.00 86.75 73 ILE A C 1
ATOM 578 O O . ILE A 1 73 ? 4.012 7.309 -4.075 1.00 86.75 73 ILE A O 1
ATOM 582 N N . ILE A 1 74 ? 3.765 6.539 -1.976 1.00 83.88 74 ILE A N 1
ATOM 583 C CA . ILE A 1 74 ? 5.172 6.163 -1.793 1.00 83.88 74 ILE A CA 1
ATOM 584 C C . ILE A 1 74 ? 5.588 5.126 -2.836 1.00 83.88 74 ILE A C 1
ATOM 586 O O . ILE A 1 74 ? 6.620 5.286 -3.480 1.00 83.88 74 ILE A O 1
ATOM 590 N N . MET A 1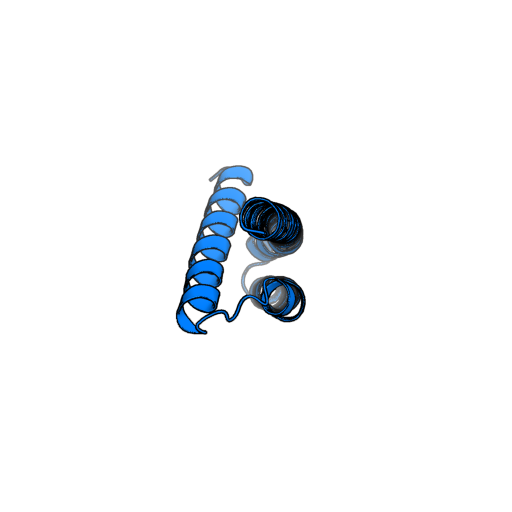 75 ? 4.762 4.102 -3.040 1.00 79.69 75 MET A N 1
ATOM 591 C CA . MET A 1 75 ? 4.987 3.067 -4.042 1.00 79.69 75 MET A CA 1
ATOM 592 C C . MET A 1 75 ? 5.057 3.643 -5.456 1.00 79.69 75 MET A C 1
ATOM 594 O O . MET A 1 75 ? 5.995 3.355 -6.189 1.00 79.69 75 MET A O 1
ATOM 598 N N . TYR A 1 76 ? 4.123 4.513 -5.831 1.00 82.38 76 TYR A N 1
ATOM 599 C CA . TYR A 1 76 ? 4.132 5.170 -7.135 1.00 82.38 76 TYR A CA 1
ATOM 600 C C . TYR A 1 76 ? 5.448 5.915 -7.399 1.00 82.38 76 TYR A C 1
ATOM 602 O O . TYR A 1 76 ? 6.080 5.706 -8.435 1.00 82.38 76 TYR A O 1
ATOM 610 N N . PHE A 1 77 ? 5.906 6.726 -6.438 1.00 82.81 77 PHE A N 1
ATOM 611 C CA . PHE A 1 77 ? 7.176 7.441 -6.568 1.00 82.81 77 PHE A CA 1
ATOM 612 C C . PHE A 1 77 ? 8.380 6.501 -6.597 1.00 82.81 77 PHE A C 1
ATOM 614 O O . PHE A 1 77 ? 9.294 6.718 -7.390 1.00 82.81 77 PHE A O 1
ATOM 621 N N . LEU A 1 78 ? 8.398 5.460 -5.765 1.00 77.62 78 LEU A N 1
ATOM 622 C CA . LEU A 1 78 ? 9.489 4.487 -5.743 1.00 77.62 78 LEU A CA 1
ATOM 623 C C . LEU A 1 78 ? 9.651 3.808 -7.108 1.00 77.62 78 LEU A C 1
ATOM 625 O O . LEU A 1 78 ? 10.760 3.725 -7.631 1.00 77.62 78 LEU A O 1
ATOM 629 N N . PHE A 1 79 ? 8.540 3.366 -7.698 1.00 74.94 79 PHE A N 1
ATOM 630 C CA . PHE A 1 79 ? 8.552 2.672 -8.979 1.00 74.94 79 PHE A CA 1
ATOM 631 C C . PHE A 1 79 ? 8.884 3.605 -10.146 1.00 74.94 79 PHE A C 1
ATOM 633 O O . PHE A 1 79 ? 9.688 3.220 -10.988 1.00 74.94 79 PHE A O 1
ATOM 640 N N . ILE A 1 80 ? 8.368 4.841 -10.178 1.00 76.50 80 ILE A N 1
ATOM 641 C CA . ILE A 1 80 ? 8.749 5.824 -11.210 1.00 76.50 80 ILE A CA 1
ATOM 642 C C . ILE A 1 80 ? 10.247 6.121 -11.191 1.00 76.50 80 ILE A C 1
ATOM 644 O O . ILE A 1 80 ? 10.891 6.049 -12.235 1.00 76.50 80 ILE A O 1
ATOM 648 N N . ASN A 1 81 ? 10.810 6.402 -10.015 1.00 74.00 81 ASN A N 1
ATOM 649 C CA . ASN A 1 81 ? 12.243 6.679 -9.903 1.00 74.00 81 ASN A CA 1
ATOM 650 C C . ASN A 1 81 ? 13.081 5.439 -10.267 1.00 74.00 81 ASN A C 1
ATOM 652 O O . ASN A 1 81 ? 14.156 5.566 -10.848 1.00 74.00 81 ASN A O 1
ATOM 656 N N . GLY A 1 82 ? 12.574 4.234 -9.977 1.00 69.94 82 GLY A N 1
ATOM 657 C CA . GLY A 1 82 ? 13.178 2.981 -10.431 1.00 69.94 82 GLY A CA 1
ATOM 658 C C . GLY A 1 82 ? 13.213 2.846 -11.959 1.00 69.94 82 GLY A C 1
ATOM 659 O O . GLY A 1 82 ? 14.241 2.451 -12.509 1.00 69.94 82 GLY A O 1
ATOM 660 N N . ILE A 1 83 ? 12.129 3.220 -12.656 1.00 67.19 83 ILE A N 1
ATOM 661 C CA . ILE A 1 83 ? 12.073 3.229 -14.131 1.00 67.19 83 ILE A CA 1
ATOM 662 C C . ILE A 1 83 ? 13.099 4.209 -14.698 1.00 67.19 83 ILE A C 1
ATOM 664 O O . ILE A 1 83 ? 13.876 3.842 -15.582 1.00 67.19 83 ILE A O 1
ATOM 668 N N . GLU A 1 84 ? 13.115 5.441 -14.188 1.00 70.38 84 GLU A N 1
ATOM 669 C CA . GLU A 1 84 ? 14.009 6.496 -14.671 1.00 70.38 84 GLU A CA 1
ATOM 670 C C . GLU A 1 84 ? 15.479 6.077 -14.541 1.00 70.38 84 GLU A C 1
ATOM 672 O O . GLU A 1 84 ? 16.233 6.142 -15.512 1.00 70.38 84 GLU A O 1
ATOM 677 N N . TYR A 1 85 ? 15.859 5.513 -13.391 1.00 67.56 85 TYR A N 1
ATOM 678 C CA . TYR A 1 85 ? 17.205 4.991 -13.160 1.00 67.56 85 TYR A CA 1
ATOM 679 C C . TYR A 1 85 ? 17.579 3.849 -14.120 1.00 67.56 85 TYR A C 1
ATOM 681 O O . TYR A 1 85 ? 18.664 3.859 -14.702 1.00 67.56 85 TYR A O 1
ATOM 689 N N . SER A 1 86 ? 16.674 2.886 -14.335 1.00 64.56 86 SER A N 1
ATOM 690 C CA . SER A 1 86 ? 16.921 1.762 -15.254 1.00 64.56 86 SER A CA 1
ATOM 691 C C . SER A 1 86 ? 17.095 2.212 -16.711 1.00 64.56 86 SER A C 1
ATOM 693 O O . SER A 1 86 ? 17.945 1.686 -17.430 1.00 64.56 86 SER A O 1
ATOM 695 N N . THR A 1 87 ? 16.344 3.237 -17.125 1.00 64.88 87 THR A N 1
ATOM 696 C CA . THR A 1 87 ? 16.407 3.798 -18.480 1.00 64.88 87 THR A CA 1
ATOM 697 C C . THR A 1 87 ? 17.740 4.512 -18.714 1.00 64.88 87 THR A C 1
ATOM 699 O O . THR A 1 87 ? 18.364 4.317 -19.755 1.00 64.88 87 THR A O 1
ATOM 702 N N . LEU A 1 88 ? 18.231 5.281 -17.736 1.00 70.62 88 LEU A N 1
ATOM 703 C CA . LEU A 1 88 ? 19.512 5.988 -17.847 1.00 70.62 88 LEU A CA 1
ATOM 704 C C . LEU A 1 88 ? 20.706 5.033 -17.994 1.00 70.62 88 LEU A C 1
ATOM 706 O O . LEU A 1 88 ? 21.558 5.260 -18.847 1.00 70.62 88 LEU A O 1
ATOM 710 N N . ILE A 1 89 ? 20.740 3.931 -17.237 1.00 69.44 89 ILE A N 1
ATOM 711 C CA . ILE A 1 89 ? 21.803 2.914 -17.357 1.00 69.44 89 ILE A CA 1
ATOM 712 C C . ILE A 1 89 ? 21.799 2.260 -18.745 1.00 69.44 89 ILE A C 1
ATOM 714 O O . ILE A 1 89 ? 22.857 2.003 -19.314 1.00 69.44 89 ILE A O 1
ATOM 718 N N . SER A 1 90 ? 20.616 2.005 -19.312 1.00 66.81 90 SER A N 1
ATOM 719 C CA . SER A 1 90 ? 20.507 1.403 -20.648 1.00 66.81 90 SER A CA 1
ATOM 720 C C . SER A 1 90 ? 20.998 2.320 -21.778 1.00 66.81 90 SER A C 1
ATOM 722 O O . SER A 1 90 ? 21.401 1.828 -22.831 1.00 66.81 90 SER A O 1
ATOM 724 N N . LEU A 1 91 ? 20.988 3.640 -21.563 1.00 70.81 91 LEU A N 1
ATOM 725 C CA . LEU A 1 91 ? 21.498 4.635 -22.510 1.00 70.81 91 LEU A CA 1
ATOM 726 C C . LEU A 1 91 ? 23.005 4.889 -22.362 1.00 70.81 91 LEU A C 1
ATOM 728 O O . LEU A 1 91 ? 23.634 5.244 -23.346 1.00 70.81 91 LEU A O 1
ATOM 732 N N . ASP A 1 92 ? 23.581 4.691 -21.173 1.00 70.56 92 ASP A N 1
ATOM 733 C CA . ASP A 1 92 ? 25.029 4.832 -20.924 1.00 70.56 92 ASP A CA 1
ATOM 734 C C . ASP A 1 92 ? 25.852 3.654 -21.495 1.00 70.56 92 ASP A C 1
ATOM 736 O O . ASP A 1 92 ? 27.052 3.773 -21.732 1.00 70.56 92 ASP A O 1
ATOM 740 N N . HIS A 1 93 ? 25.206 2.508 -21.747 1.00 59.22 93 HIS A N 1
ATOM 741 C CA . HIS A 1 93 ? 25.837 1.291 -22.275 1.00 59.22 93 HIS A CA 1
ATOM 742 C C . HIS A 1 93 ? 25.689 1.068 -23.799 1.00 59.22 93 HIS A C 1
ATOM 744 O O . HIS A 1 93 ? 26.134 0.024 -24.282 1.00 59.22 93 HIS A O 1
ATOM 750 N N . ASN A 1 94 ? 25.113 2.016 -24.550 1.00 50.50 94 ASN A N 1
ATOM 751 C CA . ASN A 1 94 ? 25.004 1.993 -26.023 1.00 50.50 94 ASN A CA 1
ATOM 752 C C . ASN A 1 94 ? 25.817 3.119 -26.669 1.00 50.50 94 ASN A C 1
ATOM 754 O O . ASN A 1 94 ? 26.316 2.897 -27.796 1.00 50.50 94 ASN A O 1
#

Organism: NCBI:txid2735899

Secondary structure (DSSP, 8-state):
--HHHHHHHHHHHHHHHHHHHHHHT---S-HHHIIIIIHHHHHHHHHHHHHHHHHH-HHHHHHHHHHHHHHHHHHHHHHHHHHHHHHHHHHHT-

Foldseek 3Di:
DPLVVLLVVVLVVLVVVLVVVCVVVPDDVCLVVCLVPVLVVLLVVLQVVLVVCVVVPVVCSVSSNVSSVVSSVVSVVVSVVVVVVVVVVVVVVD

Sequence (94 aa):
MKLCIKLFLLTIIDFIIIWFLVKENDPDPSVSIALVIVIPATILINLGIALALYFIKKEYSKVFAINSFIATIIMYFLFINGIEYSTLISLDHN

pLDDT: mean 76.53, std 9.3, range [50.5, 87.31]

Radius of gyration: 15.68 Å; chains: 1; bounding box: 42×23×46 Å